Protein AF-A0AAV2PPP9-F1 (afdb_monomer_lite)

Organism: Meganyctiphanes norvegica (NCBI:txid48144)

Foldseek 3Di:
DADPDPPDPDRPDDDDQEAQPDPDPFHGFAKAWFDPPPDDTDPQKIWTDDRVDIAIEHAPDVVVSVVVRVVSVVVNHDHQDPVNVVVVVVRVVPDPDDDDHDYDYDD

Secondary structure (DSSP, 8-state):
-B-SSTT-SS-SB------TT--SSSPPPEEEES--TTS---TTEEEEE-SS-EEEEE-SSHHHHHHHHHHHHHHHTSPPPHHHHHHHHHHHTT---------EE--

Structure (mmCIF, N/CA/C/O backbone):
data_AF-A0AAV2PPP9-F1
#
_entry.id   AF-A0AAV2PPP9-F1
#
loop_
_atom_site.group_PDB
_atom_site.id
_atom_site.type_symbol
_atom_site.label_atom_id
_atom_site.label_alt_id
_atom_site.label_comp_id
_atom_site.label_asym_id
_atom_site.label_entity_id
_atom_site.label_seq_id
_atom_site.pdbx_PDB_ins_code
_atom_site.Cartn_x
_atom_site.Cartn_y
_atom_site.Cartn_z
_atom_site.occupancy
_atom_site.B_iso_or_equiv
_atom_site.auth_seq_id
_atom_site.auth_comp_id
_atom_site.auth_asym_id
_atom_site.auth_atom_id
_atom_site.pdbx_PDB_model_num
ATOM 1 N N . MET A 1 1 ? -6.094 -1.365 -8.725 1.00 80.06 1 MET A N 1
ATOM 2 C CA . MET A 1 1 ? -6.684 -0.153 -9.328 1.00 80.06 1 MET A CA 1
ATOM 3 C C . MET A 1 1 ? -7.448 0.588 -8.237 1.00 80.06 1 MET A C 1
ATOM 5 O O . MET A 1 1 ? -7.982 -0.093 -7.369 1.00 80.06 1 MET A O 1
ATOM 9 N N . TYR A 1 2 ? -7.453 1.922 -8.228 1.00 80.81 2 TYR A N 1
ATOM 10 C CA . TYR A 1 2 ? -8.254 2.734 -7.301 1.00 80.81 2 TYR A CA 1
ATOM 11 C C . TYR A 1 2 ? -8.928 3.907 -8.034 1.00 80.81 2 TYR A C 1
ATOM 13 O O . TYR A 1 2 ? -8.372 4.450 -8.994 1.00 80.81 2 TYR A O 1
ATOM 21 N N . HIS A 1 3 ? -10.128 4.266 -7.578 1.00 79.50 3 HIS A N 1
ATOM 22 C CA . HIS A 1 3 ? -11.009 5.301 -8.138 1.00 79.50 3 HIS A CA 1
ATOM 23 C C . HIS A 1 3 ? -11.252 6.393 -7.083 1.00 79.50 3 HIS A C 1
ATOM 25 O O . HIS A 1 3 ? -11.078 6.121 -5.895 1.00 79.50 3 HIS A O 1
ATOM 31 N N . GLU A 1 4 ? -11.624 7.610 -7.490 1.00 77.31 4 GLU A N 1
ATOM 32 C CA . GLU A 1 4 ? -12.002 8.672 -6.538 1.00 77.31 4 GLU A CA 1
ATOM 33 C C . GLU A 1 4 ? -13.451 8.505 -6.081 1.00 77.31 4 GLU A C 1
ATOM 35 O O . GLU A 1 4 ? -13.755 8.654 -4.900 1.00 77.31 4 GLU A O 1
ATOM 40 N N . GLY A 1 5 ? -14.331 8.148 -7.013 1.00 74.31 5 GLY A N 1
ATOM 41 C CA . GLY A 1 5 ? -15.725 7.823 -6.778 1.00 74.31 5 GLY A CA 1
ATOM 42 C C . GLY A 1 5 ? -16.091 6.431 -7.304 1.00 74.31 5 GLY A C 1
ATOM 43 O O . GLY A 1 5 ? -15.534 5.962 -8.299 1.00 74.31 5 GLY A O 1
ATOM 44 N N . PRO A 1 6 ? -17.084 5.762 -6.691 1.00 73.44 6 PRO A N 1
ATOM 45 C CA . PRO A 1 6 ? -17.526 4.428 -7.105 1.00 73.44 6 PRO A CA 1
ATOM 46 C C . PRO A 1 6 ? -18.149 4.388 -8.513 1.00 73.44 6 PRO A C 1
ATOM 48 O O . PRO A 1 6 ? -18.324 3.306 -9.065 1.00 73.44 6 PRO A O 1
ATOM 51 N N . MET A 1 7 ? -18.489 5.545 -9.095 1.00 80.75 7 MET A N 1
ATOM 52 C CA . MET A 1 7 ? -19.047 5.670 -10.449 1.00 80.75 7 MET A CA 1
ATOM 53 C C . MET A 1 7 ? -18.046 6.205 -11.484 1.00 80.75 7 MET A C 1
ATOM 55 O O . MET A 1 7 ? -18.433 6.467 -12.624 1.00 80.75 7 MET A O 1
ATOM 59 N N . ASP A 1 8 ? -16.770 6.366 -11.126 1.00 76.44 8 ASP A N 1
ATOM 60 C CA . ASP A 1 8 ? -15.780 6.884 -12.067 1.00 76.44 8 ASP A CA 1
ATOM 61 C C . ASP A 1 8 ? -15.468 5.861 -13.159 1.00 76.44 8 ASP A C 1
ATOM 63 O O . ASP A 1 8 ? -14.965 4.766 -12.896 1.00 76.44 8 ASP A O 1
ATOM 67 N N . ALA A 1 9 ? -15.695 6.259 -14.412 1.00 80.56 9 ALA A N 1
ATOM 68 C CA . ALA A 1 9 ? -15.428 5.427 -15.585 1.00 80.56 9 ALA A CA 1
ATOM 69 C C . ALA A 1 9 ? -13.933 5.110 -15.791 1.00 80.56 9 ALA A C 1
ATOM 71 O O . ALA A 1 9 ? -13.599 4.162 -16.500 1.00 80.56 9 ALA A O 1
ATOM 72 N N . TYR A 1 10 ? -13.035 5.888 -15.178 1.00 77.88 10 TYR A N 1
ATOM 73 C CA . TYR A 1 10 ? -11.591 5.700 -15.266 1.00 77.88 10 TYR A CA 1
ATOM 74 C C . TYR A 1 10 ? -10.963 5.685 -13.873 1.00 77.88 10 TYR A C 1
ATOM 76 O O . TYR A 1 10 ? -11.364 6.465 -13.010 1.00 77.88 10 TYR A O 1
ATOM 84 N N . PRO A 1 11 ? -9.960 4.828 -13.638 1.00 80.44 11 PRO A N 1
ATOM 85 C CA . PRO A 1 11 ? -9.243 4.833 -12.377 1.00 80.44 11 PRO A CA 1
ATOM 86 C C . PRO A 1 11 ? -8.331 6.045 -12.257 1.00 80.44 11 PRO A C 1
ATOM 88 O O . PRO A 1 11 ? -7.685 6.451 -13.225 1.00 80.44 11 PRO A O 1
ATOM 91 N N . ARG A 1 12 ? -8.183 6.554 -11.032 1.00 80.69 12 ARG A N 1
ATOM 92 C CA . ARG A 1 12 ? -7.159 7.559 -10.725 1.00 80.69 12 ARG A CA 1
ATOM 93 C C . ARG A 1 12 ? -5.761 6.960 -10.817 1.00 80.69 12 ARG A C 1
ATOM 95 O O . ARG A 1 12 ? -4.814 7.631 -11.221 1.00 80.69 12 ARG A O 1
ATOM 102 N N . GLY A 1 13 ? -5.624 5.682 -10.470 1.00 80.69 13 GLY A N 1
ATOM 103 C CA . GLY A 1 13 ? -4.356 4.997 -10.622 1.00 80.69 13 GLY A CA 1
ATOM 104 C C . GLY A 1 13 ? -4.397 3.497 -10.391 1.00 80.69 13 GLY A C 1
ATOM 105 O O . GLY A 1 13 ? -5.381 2.890 -9.961 1.00 80.69 13 GLY A O 1
ATOM 106 N N . GLU A 1 14 ? -3.254 2.888 -10.673 1.00 84.12 14 GLU A N 1
ATOM 107 C CA . GLU A 1 14 ? -3.015 1.466 -10.497 1.00 84.12 14 GLU A CA 1
ATOM 108 C C . GLU A 1 14 ? -1.693 1.253 -9.766 1.00 84.12 14 GLU A C 1
ATOM 110 O O . GLU A 1 14 ? -0.682 1.903 -10.057 1.00 84.12 14 GLU A O 1
ATOM 115 N N . ILE A 1 15 ? -1.717 0.329 -8.807 1.00 83.69 15 ILE A N 1
ATOM 116 C CA . ILE A 1 15 ? -0.537 -0.145 -8.094 1.00 83.69 15 ILE A CA 1
ATOM 117 C C . ILE A 1 15 ? -0.271 -1.552 -8.609 1.00 83.69 15 ILE A C 1
ATOM 119 O O . ILE A 1 15 ? -1.126 -2.430 -8.478 1.00 83.69 15 ILE A O 1
ATOM 123 N N . PHE A 1 16 ? 0.897 -1.747 -9.210 1.00 83.31 16 PHE A N 1
ATOM 124 C CA . PHE A 1 16 ? 1.372 -3.076 -9.550 1.00 83.31 16 PHE A CA 1
ATOM 125 C C . PHE A 1 16 ? 1.964 -3.716 -8.295 1.00 83.31 16 PHE A C 1
ATOM 127 O O . PHE A 1 16 ? 2.852 -3.143 -7.663 1.00 83.31 16 PHE A O 1
ATOM 134 N N . LEU A 1 17 ? 1.452 -4.886 -7.924 1.00 85.31 17 LEU A N 1
ATOM 135 C CA . LEU A 1 17 ? 1.983 -5.683 -6.824 1.00 85.31 17 LEU A CA 1
ATOM 136 C C . LEU A 1 17 ? 2.889 -6.756 -7.424 1.00 85.31 17 LEU A C 1
ATOM 138 O O . LEU A 1 17 ? 2.403 -7.743 -7.972 1.00 85.31 17 LEU A O 1
ATOM 142 N N . GLY A 1 18 ? 4.198 -6.505 -7.378 1.00 84.44 18 GLY A N 1
ATOM 143 C CA . GLY A 1 18 ? 5.218 -7.440 -7.839 1.00 84.44 18 GLY A CA 1
ATOM 144 C C . GLY A 1 18 ? 5.506 -8.540 -6.821 1.00 84.44 18 GLY A C 1
ATOM 145 O O . GLY A 1 18 ? 4.685 -8.852 -5.961 1.00 84.44 18 GLY A O 1
ATOM 146 N N . HIS A 1 19 ? 6.699 -9.120 -6.911 1.00 85.62 19 HIS A N 1
ATOM 147 C CA . HIS A 1 19 ? 7.138 -10.184 -6.014 1.00 85.62 19 HIS A CA 1
ATOM 148 C C . HIS A 1 19 ? 8.112 -9.660 -4.959 1.00 85.62 19 HIS A C 1
ATOM 150 O O . HIS A 1 19 ? 8.951 -8.807 -5.251 1.00 85.62 19 HIS A O 1
ATOM 156 N N . LYS A 1 20 ? 8.042 -10.199 -3.739 1.00 85.25 20 LYS A N 1
ATOM 157 C CA . LYS A 1 20 ? 8.950 -9.808 -2.647 1.00 85.25 20 LYS A CA 1
ATOM 158 C C . LYS A 1 20 ? 10.423 -10.121 -2.935 1.00 85.25 20 LYS A C 1
ATOM 160 O O . LYS A 1 20 ? 11.294 -9.411 -2.444 1.00 85.25 20 LYS A O 1
ATOM 165 N N . ASP A 1 21 ? 10.697 -11.140 -3.750 1.00 83.69 21 ASP A N 1
ATOM 166 C CA . ASP A 1 21 ? 12.057 -11.569 -4.107 1.00 83.69 21 ASP A CA 1
ATOM 167 C C . ASP A 1 21 ? 12.527 -11.040 -5.469 1.00 83.69 21 ASP A C 1
ATOM 169 O O . ASP A 1 21 ? 13.446 -11.594 -6.071 1.00 83.69 21 ASP A O 1
ATOM 173 N N . ASP A 1 22 ? 11.913 -9.960 -5.958 1.00 80.31 22 ASP A N 1
ATOM 174 C CA . ASP A 1 22 ? 12.402 -9.264 -7.147 1.00 80.31 22 ASP A CA 1
ATOM 175 C C . ASP A 1 22 ? 13.871 -8.823 -6.964 1.00 80.31 22 ASP A C 1
ATOM 177 O O . ASP A 1 22 ? 14.275 -8.383 -5.882 1.00 80.31 22 ASP A O 1
ATOM 181 N N . GLN A 1 23 ? 14.681 -8.999 -8.013 1.00 72.75 23 GLN A N 1
ATOM 182 C CA . GLN A 1 23 ? 16.145 -8.833 -7.966 1.00 72.75 23 GLN A CA 1
ATOM 183 C C . GLN A 1 23 ? 16.622 -7.431 -8.378 1.00 72.75 23 GLN A C 1
ATOM 185 O O . GLN A 1 23 ? 17.813 -7.235 -8.604 1.00 72.75 23 GLN A O 1
ATOM 190 N N . GLY A 1 24 ? 15.717 -6.459 -8.507 1.00 74.19 24 GLY A N 1
ATOM 191 C CA . GLY A 1 24 ? 16.097 -5.083 -8.818 1.00 74.19 24 GLY A CA 1
ATOM 192 C C . GLY A 1 24 ? 16.938 -4.426 -7.714 1.00 74.19 24 GLY A C 1
ATOM 193 O O . GLY A 1 24 ? 16.829 -4.776 -6.541 1.00 74.19 24 GLY A O 1
ATOM 194 N N . ASP A 1 25 ? 17.722 -3.410 -8.087 1.00 78.25 25 ASP A N 1
ATOM 195 C CA . ASP A 1 25 ? 18.596 -2.642 -7.176 1.00 78.25 25 ASP A CA 1
ATOM 196 C C . ASP A 1 25 ? 17.831 -1.742 -6.176 1.00 78.25 25 ASP A C 1
ATOM 198 O O . ASP A 1 25 ? 18.426 -1.083 -5.322 1.00 78.25 25 ASP A O 1
ATOM 202 N N . GLY A 1 26 ? 16.502 -1.676 -6.294 1.00 79.19 26 GLY A N 1
ATOM 203 C CA . GLY A 1 26 ? 15.625 -0.842 -5.475 1.00 79.19 26 GLY A CA 1
ATOM 204 C C . GLY A 1 26 ? 15.074 -1.534 -4.221 1.00 79.19 26 GLY A C 1
ATOM 205 O O . GLY A 1 26 ? 15.331 -2.712 -3.959 1.00 79.19 26 GLY A O 1
ATOM 206 N N . PRO A 1 27 ? 14.267 -0.816 -3.417 1.00 82.44 27 PRO A N 1
ATOM 207 C CA . PRO A 1 27 ? 13.551 -1.429 -2.309 1.00 82.44 27 PRO A CA 1
ATOM 208 C C . PRO A 1 27 ? 12.580 -2.496 -2.826 1.00 82.44 27 PRO A C 1
ATOM 210 O O . PRO A 1 27 ? 11.778 -2.257 -3.726 1.00 82.44 27 PRO A O 1
ATOM 213 N N . LYS A 1 28 ? 12.641 -3.680 -2.217 1.00 88.62 28 LYS A N 1
ATOM 214 C CA . LYS A 1 28 ? 11.779 -4.812 -2.563 1.00 88.62 28 LYS A CA 1
ATOM 215 C C . LYS A 1 28 ? 10.315 -4.525 -2.252 1.00 88.62 28 LYS A C 1
ATOM 217 O O . LYS A 1 28 ? 10.002 -3.800 -1.301 1.00 88.62 28 LYS A O 1
ATOM 222 N N . TYR A 1 29 ? 9.428 -5.163 -3.014 1.00 91.19 29 TYR A N 1
ATOM 223 C CA . TYR A 1 29 ? 8.000 -5.135 -2.725 1.00 91.19 29 TYR A CA 1
ATOM 224 C C . TYR A 1 29 ? 7.738 -5.661 -1.315 1.00 91.19 29 TYR A C 1
ATOM 226 O O . TYR A 1 29 ? 8.172 -6.757 -0.959 1.00 91.19 29 TYR A O 1
ATOM 234 N N . ASN A 1 30 ? 7.046 -4.871 -0.501 1.00 92.94 30 ASN A N 1
ATOM 235 C CA . ASN A 1 30 ? 6.786 -5.222 0.889 1.00 92.94 30 ASN A CA 1
ATOM 236 C C . ASN A 1 30 ? 5.537 -4.508 1.414 1.00 92.94 30 ASN A C 1
ATOM 238 O O . ASN A 1 30 ? 5.116 -3.491 0.868 1.00 92.94 30 ASN A O 1
ATOM 242 N N . ILE A 1 31 ? 4.973 -5.005 2.508 1.00 94.50 31 ILE A N 1
ATOM 243 C CA . ILE A 1 31 ? 3.869 -4.376 3.226 1.00 94.50 31 ILE A CA 1
ATOM 244 C C . ILE A 1 31 ? 4.221 -4.217 4.705 1.00 94.50 31 ILE A C 1
ATOM 246 O O . ILE A 1 31 ? 4.813 -5.104 5.316 1.00 94.50 31 ILE A O 1
ATOM 250 N N . LYS A 1 32 ? 3.896 -3.061 5.287 1.00 94.12 32 LYS A N 1
ATOM 251 C CA . LYS A 1 32 ? 4.193 -2.735 6.688 1.00 94.12 32 LYS A CA 1
ATOM 252 C C . LYS A 1 32 ? 3.006 -2.071 7.359 1.00 94.12 32 LYS A C 1
ATOM 254 O O . LYS A 1 32 ? 2.272 -1.325 6.725 1.00 94.12 32 LYS A O 1
ATOM 259 N N . GLU A 1 33 ? 2.844 -2.323 8.649 1.00 93.62 33 GLU A N 1
ATOM 260 C CA . GLU A 1 33 ? 1.877 -1.601 9.471 1.00 93.62 33 GLU A CA 1
ATOM 261 C C . GLU A 1 33 ? 2.339 -0.153 9.699 1.00 93.62 33 GLU A C 1
ATOM 263 O O . GLU A 1 33 ? 3.536 0.101 9.856 1.00 93.62 33 GLU A O 1
ATOM 268 N N . GLY A 1 34 ? 1.389 0.784 9.724 1.00 90.69 34 GLY A N 1
ATOM 269 C CA . GLY A 1 34 ? 1.641 2.203 9.952 1.00 90.69 34 GLY A CA 1
ATOM 270 C C . GLY A 1 34 ? 2.130 2.957 8.717 1.00 90.69 34 GLY A C 1
ATOM 271 O O . GLY A 1 34 ? 2.059 2.477 7.578 1.00 90.69 34 GLY A O 1
ATOM 272 N N . VAL A 1 35 ? 2.620 4.170 8.961 1.00 89.19 35 VAL A N 1
ATOM 273 C CA . VAL A 1 35 ? 3.070 5.109 7.929 1.00 89.19 35 VAL A CA 1
ATOM 274 C C . VAL A 1 35 ? 4.583 5.356 7.995 1.00 89.19 35 VAL A C 1
ATOM 276 O O . VAL A 1 35 ? 5.202 5.192 9.051 1.00 89.19 35 VAL A O 1
ATOM 279 N N . PRO A 1 36 ? 5.223 5.774 6.889 1.00 86.06 36 PRO A N 1
ATOM 280 C CA . PRO A 1 36 ? 6.605 6.238 6.916 1.00 86.06 36 PRO A CA 1
ATOM 281 C C . PRO A 1 36 ? 6.763 7.453 7.841 1.00 86.06 36 PRO A C 1
ATOM 283 O O . PRO A 1 36 ? 5.832 8.240 7.995 1.00 86.06 36 PRO A O 1
ATOM 286 N N . LYS A 1 37 ? 7.967 7.664 8.395 1.00 80.00 37 LYS A N 1
ATOM 287 C CA . LYS A 1 37 ? 8.266 8.739 9.372 1.00 80.00 37 LYS A CA 1
ATOM 288 C C . LYS A 1 37 ? 7.884 10.161 8.922 1.00 80.00 37 LYS A C 1
ATOM 290 O O . LYS A 1 37 ? 7.813 11.063 9.744 1.00 80.00 37 LYS A O 1
ATOM 295 N N . ASN A 1 38 ? 7.698 10.368 7.625 1.00 79.44 38 ASN A N 1
ATOM 296 C CA . ASN A 1 38 ? 7.396 11.635 6.970 1.00 79.44 38 ASN A CA 1
ATOM 297 C C . ASN A 1 38 ? 5.947 11.739 6.453 1.00 79.44 38 ASN A C 1
ATOM 299 O O . ASN A 1 38 ? 5.631 12.687 5.739 1.00 79.44 38 ASN A O 1
ATOM 303 N N . CYS A 1 39 ? 5.072 10.785 6.780 1.00 76.56 39 CYS A N 1
ATOM 304 C CA . CYS A 1 39 ? 3.662 10.802 6.390 1.00 76.56 39 CYS A CA 1
ATOM 305 C C . CYS A 1 39 ? 2.754 11.086 7.591 1.00 76.56 39 CYS A C 1
ATOM 307 O O . CYS A 1 39 ? 3.080 10.741 8.725 1.00 76.56 39 CYS A O 1
ATOM 309 N N . LYS A 1 40 ? 1.595 11.706 7.330 1.00 77.19 40 LYS A N 1
ATOM 310 C CA . LYS A 1 40 ? 0.533 11.823 8.333 1.00 77.19 40 LYS A CA 1
ATOM 311 C C . LYS A 1 40 ? -0.007 10.432 8.636 1.00 77.19 40 LYS A C 1
ATOM 313 O O . LYS A 1 40 ? -0.403 9.720 7.716 1.00 77.19 40 LYS A O 1
ATOM 318 N N . ASP A 1 41 ? -0.004 10.077 9.912 1.00 78.56 41 ASP A N 1
ATOM 319 C CA . ASP A 1 41 ? -0.606 8.839 10.380 1.00 78.56 41 ASP A CA 1
ATOM 320 C C . ASP A 1 41 ? -2.122 9.019 10.499 1.00 78.56 41 ASP A C 1
ATOM 322 O O . ASP A 1 41 ? -2.598 10.016 11.046 1.00 78.56 41 ASP A O 1
ATOM 326 N N . HIS A 1 42 ? -2.865 8.067 9.951 1.00 81.75 42 HIS A N 1
ATOM 327 C CA . HIS A 1 42 ? -4.313 7.952 10.101 1.00 81.75 42 HIS A CA 1
ATOM 328 C C . HIS A 1 42 ? -4.626 6.658 10.856 1.00 81.75 42 HIS A C 1
ATOM 330 O O . HIS A 1 42 ? -3.834 5.711 10.832 1.00 81.75 42 HIS A O 1
ATOM 336 N N . GLU A 1 43 ? -5.790 6.573 11.499 1.00 88.56 43 GLU A N 1
ATOM 337 C CA . GLU A 1 43 ? -6.187 5.338 12.178 1.00 88.56 43 GLU A CA 1
ATOM 338 C C . GLU A 1 43 ? -6.152 4.131 11.229 1.00 88.56 43 GLU A C 1
ATOM 340 O O . GLU A 1 43 ? -6.553 4.199 10.067 1.00 88.56 43 GLU A O 1
ATOM 345 N N . PHE A 1 44 ? -5.603 3.028 11.742 1.00 92.00 44 PHE A N 1
ATOM 346 C CA . PHE A 1 44 ? -5.448 1.755 11.035 1.00 92.00 44 PHE A CA 1
ATOM 347 C C . PHE A 1 44 ? -4.709 1.863 9.687 1.00 92.00 44 PHE A C 1
ATOM 349 O O . PHE A 1 44 ? -5.006 1.125 8.743 1.00 92.00 44 PHE A O 1
ATOM 356 N N . SER A 1 45 ? -3.704 2.740 9.613 1.00 93.38 45 SER A N 1
ATOM 357 C CA . SER A 1 45 ? -2.852 2.882 8.431 1.00 93.38 45 SER A CA 1
ATOM 358 C C . SER A 1 45 ? -1.873 1.724 8.235 1.00 93.38 45 SER A C 1
ATOM 360 O O . SER A 1 45 ? -1.431 1.065 9.182 1.00 93.38 45 SER A O 1
ATOM 362 N N . PHE A 1 46 ? -1.515 1.499 6.977 1.00 94.06 46 PHE A N 1
ATOM 363 C CA . PHE A 1 46 ? -0.491 0.570 6.526 1.00 94.06 46 PHE A CA 1
ATOM 364 C C . PHE A 1 46 ? 0.151 1.072 5.226 1.00 94.06 46 PHE A C 1
ATOM 366 O O . PHE A 1 46 ? -0.410 1.880 4.486 1.00 94.06 46 PHE A O 1
ATOM 373 N N . SER A 1 47 ? 1.358 0.590 4.950 1.00 93.88 47 SER A N 1
ATOM 374 C CA . SER A 1 47 ? 2.196 1.035 3.842 1.00 93.88 47 SER A CA 1
ATOM 375 C C . SER A 1 47 ? 2.526 -0.111 2.896 1.00 93.88 47 SER A C 1
ATOM 377 O O . SER A 1 47 ? 3.041 -1.141 3.329 1.00 93.88 47 SER A O 1
ATOM 379 N N . ILE A 1 48 ? 2.311 0.097 1.598 1.00 93.06 48 ILE A N 1
ATOM 380 C CA . ILE A 1 48 ? 2.776 -0.782 0.520 1.00 93.06 48 ILE A CA 1
ATOM 381 C C . ILE A 1 48 ? 4.030 -0.159 -0.086 1.00 93.06 48 ILE A C 1
ATOM 383 O O . ILE A 1 48 ? 3.988 0.933 -0.649 1.00 93.06 48 ILE A O 1
ATOM 387 N N . ILE A 1 49 ? 5.151 -0.855 0.031 1.00 91.88 49 ILE A N 1
ATOM 388 C CA . ILE A 1 49 ? 6.444 -0.458 -0.513 1.00 91.88 49 ILE A CA 1
ATOM 389 C C . ILE A 1 49 ? 6.590 -1.111 -1.882 1.00 91.88 49 ILE A C 1
ATOM 391 O O . ILE A 1 49 ? 6.415 -2.320 -2.022 1.00 91.88 49 ILE A O 1
ATOM 395 N N . THR A 1 50 ? 6.921 -0.302 -2.880 1.00 89.44 50 THR A N 1
ATOM 396 C CA . THR A 1 50 ? 7.329 -0.745 -4.217 1.00 89.44 50 THR A CA 1
ATOM 397 C C . THR A 1 50 ? 8.691 -0.121 -4.548 1.00 89.44 50 THR A C 1
ATOM 399 O O . THR A 1 50 ? 9.046 0.874 -3.905 1.00 89.44 50 THR A O 1
ATOM 402 N N . PRO A 1 51 ? 9.439 -0.644 -5.539 1.00 86.94 51 PRO A N 1
ATOM 403 C CA . PRO A 1 51 ? 10.723 -0.070 -5.951 1.00 86.94 51 PRO A CA 1
ATOM 404 C C . PRO A 1 51 ? 10.646 1.422 -6.296 1.00 86.94 51 PRO A C 1
ATOM 406 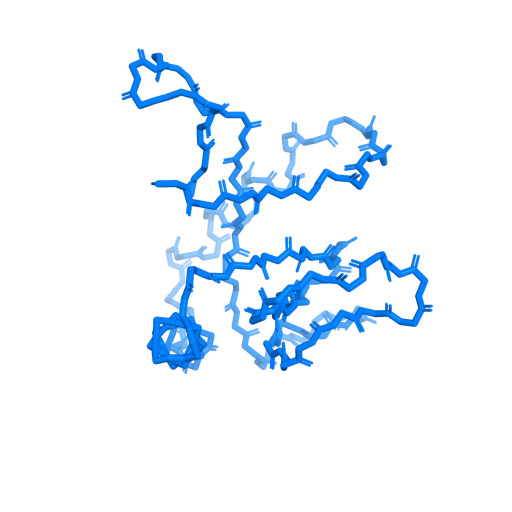O O . PRO A 1 51 ? 11.541 2.186 -5.944 1.00 86.94 51 PRO A O 1
ATOM 409 N N . ASP A 1 52 ? 9.545 1.841 -6.922 1.00 82.81 52 ASP A N 1
ATOM 410 C CA . ASP A 1 52 ? 9.353 3.223 -7.360 1.00 82.81 52 ASP A CA 1
ATOM 411 C C . ASP A 1 52 ? 8.859 4.137 -6.232 1.00 82.81 52 ASP A C 1
ATOM 413 O O . ASP A 1 52 ? 9.187 5.325 -6.189 1.00 82.81 52 ASP A O 1
ATOM 417 N N . ARG A 1 53 ? 7.981 3.624 -5.357 1.00 86.38 53 ARG A N 1
ATOM 418 C CA . ARG A 1 53 ? 7.241 4.453 -4.398 1.00 86.38 53 ARG A CA 1
ATOM 419 C C . ARG A 1 53 ? 6.601 3.665 -3.253 1.00 86.38 53 ARG A C 1
ATOM 421 O O . ARG A 1 53 ? 6.156 2.532 -3.425 1.00 86.38 53 ARG A O 1
ATOM 428 N N . THR A 1 54 ? 6.435 4.328 -2.109 1.00 89.19 54 THR A N 1
ATOM 429 C CA . THR A 1 54 ? 5.582 3.859 -1.007 1.00 89.19 54 THR A CA 1
ATOM 430 C C . THR A 1 54 ? 4.174 4.451 -1.102 1.00 89.19 54 THR A C 1
ATOM 432 O O . THR A 1 54 ? 4.006 5.666 -1.240 1.00 89.19 54 THR A O 1
ATOM 435 N N . TYR A 1 55 ? 3.164 3.592 -1.003 1.00 89.12 55 TYR A N 1
ATOM 436 C CA . TYR A 1 55 ? 1.750 3.947 -0.918 1.00 89.12 55 TYR A CA 1
ATOM 437 C C . TYR A 1 55 ? 1.274 3.785 0.522 1.00 89.12 55 TYR A C 1
ATOM 439 O O . TYR A 1 55 ? 1.556 2.764 1.141 1.00 89.12 55 TYR A O 1
ATOM 447 N N . VAL A 1 56 ? 0.549 4.774 1.039 1.00 91.25 56 VAL A N 1
ATOM 448 C CA . VAL A 1 56 ? -0.054 4.730 2.374 1.00 91.25 56 VAL A CA 1
ATOM 449 C C . VAL A 1 56 ? -1.558 4.580 2.211 1.00 91.25 56 VAL A C 1
ATOM 451 O O . VAL A 1 56 ? -2.179 5.362 1.492 1.00 91.25 56 VAL A O 1
ATOM 454 N N . LEU A 1 57 ? -2.118 3.567 2.860 1.00 91.00 57 LEU A N 1
ATOM 455 C CA . LEU A 1 57 ? -3.543 3.270 2.869 1.00 91.00 57 LEU A CA 1
ATOM 456 C C . LEU A 1 57 ? -4.016 3.184 4.316 1.00 91.00 57 LEU A C 1
ATOM 458 O O . LEU A 1 57 ? -3.261 2.770 5.194 1.00 91.00 57 LEU A O 1
ATOM 462 N N . SER A 1 58 ? -5.270 3.534 4.558 1.00 91.44 58 SER A N 1
ATOM 463 C CA . SER A 1 58 ? -5.948 3.303 5.831 1.00 91.44 58 SER A CA 1
ATOM 464 C C . SER A 1 58 ? -7.159 2.410 5.616 1.00 91.44 58 SER A C 1
ATOM 466 O O . SER A 1 58 ? -7.733 2.350 4.525 1.00 91.44 58 SER A O 1
ATOM 468 N N . ALA A 1 59 ? -7.528 1.680 6.663 1.00 90.31 59 ALA A N 1
ATOM 469 C CA . ALA A 1 59 ? -8.758 0.908 6.691 1.00 90.31 59 ALA A CA 1
ATOM 470 C C . ALA A 1 59 ? -9.713 1.475 7.752 1.00 90.31 59 ALA A C 1
ATOM 472 O O . ALA A 1 59 ? -9.247 2.061 8.725 1.00 90.31 59 ALA A O 1
ATOM 473 N N . PRO A 1 60 ? -11.032 1.253 7.635 1.00 90.69 60 PRO A N 1
ATOM 474 C CA . PRO A 1 60 ? -11.986 1.706 8.650 1.00 90.69 60 PRO A CA 1
ATOM 475 C C . PRO A 1 60 ? -11.810 1.035 10.020 1.00 90.69 60 PRO A C 1
ATOM 477 O O . PRO A 1 60 ? -12.192 1.602 11.039 1.00 90.69 60 PRO A O 1
ATOM 480 N N . THR A 1 61 ? -11.256 -0.184 10.060 1.00 92.38 61 THR A N 1
ATOM 481 C CA . THR A 1 61 ? -11.043 -0.947 11.297 1.00 92.38 61 THR A CA 1
ATOM 482 C C . THR A 1 61 ? -9.700 -1.671 11.288 1.00 92.38 61 THR A C 1
ATOM 484 O O . THR A 1 61 ? -9.145 -1.991 10.231 1.00 92.38 61 THR A O 1
ATOM 487 N N . LYS A 1 62 ? -9.198 -2.000 12.485 1.00 93.81 62 LYS A N 1
ATOM 488 C CA . LYS A 1 62 ? -7.991 -2.821 12.660 1.00 93.81 62 LYS A CA 1
ATOM 489 C C . LYS A 1 62 ? -8.109 -4.186 11.971 1.00 93.81 62 LYS A C 1
ATOM 491 O O . LYS A 1 62 ? -7.139 -4.639 11.365 1.00 93.81 62 LYS A O 1
ATOM 496 N N . ASP A 1 63 ? -9.281 -4.814 12.034 1.00 94.06 63 ASP A N 1
ATOM 497 C CA . ASP A 1 63 ? -9.514 -6.128 11.427 1.00 94.06 63 ASP A CA 1
ATOM 498 C C . ASP A 1 63 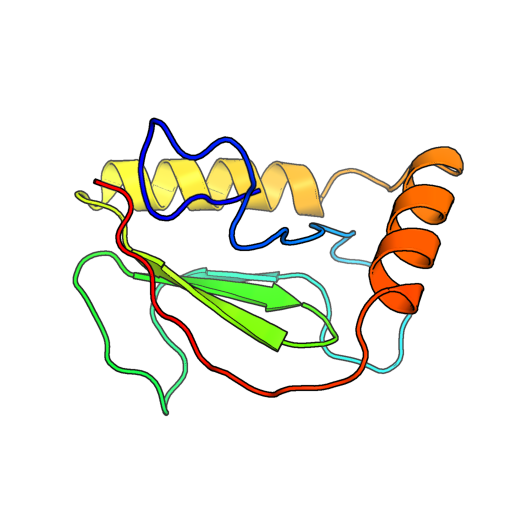? -9.488 -6.057 9.900 1.00 94.06 63 ASP A C 1
ATOM 500 O O . ASP A 1 63 ? -8.858 -6.899 9.261 1.00 94.06 63 ASP A O 1
ATOM 504 N N . LEU A 1 64 ? -10.098 -5.025 9.301 1.00 93.75 64 LEU A N 1
ATOM 505 C CA . LEU A 1 64 ? -10.008 -4.814 7.855 1.00 93.75 64 LEU A CA 1
ATOM 506 C C . LEU A 1 64 ? -8.570 -4.524 7.431 1.00 93.75 64 LEU A C 1
ATOM 508 O O . LEU A 1 64 ? -8.110 -5.088 6.442 1.00 93.75 64 LEU A O 1
ATOM 512 N N . ARG A 1 65 ? -7.841 -3.685 8.178 1.00 94.75 65 ARG A N 1
ATOM 513 C CA . ARG A 1 65 ? -6.416 -3.439 7.917 1.00 94.75 65 ARG A CA 1
ATOM 514 C C . ARG A 1 65 ? -5.640 -4.753 7.886 1.00 94.75 65 ARG A C 1
ATOM 516 O O . ARG A 1 65 ? -4.875 -4.984 6.955 1.00 94.75 65 ARG A O 1
ATOM 523 N N . GLN A 1 66 ? -5.847 -5.616 8.880 1.00 95.19 66 GLN A N 1
ATOM 524 C CA . GLN A 1 66 ? -5.160 -6.901 8.959 1.00 95.19 66 GLN A CA 1
ATOM 525 C C . GLN A 1 66 ? -5.505 -7.805 7.768 1.00 95.19 66 GLN A C 1
ATOM 527 O O . GLN A 1 66 ? -4.602 -8.382 7.163 1.00 95.19 66 GLN A O 1
ATOM 532 N N . GLN A 1 67 ? -6.786 -7.882 7.391 1.00 95.62 67 GLN A N 1
ATOM 533 C CA . GLN A 1 67 ? -7.238 -8.651 6.227 1.00 95.62 67 GLN A CA 1
ATOM 534 C C . GLN A 1 67 ? -6.613 -8.141 4.924 1.00 95.62 67 GLN A C 1
ATOM 536 O O . GLN A 1 67 ? -6.125 -8.937 4.120 1.00 95.62 67 GLN A O 1
ATOM 541 N N . TRP A 1 68 ? -6.565 -6.819 4.731 1.00 94.31 68 TRP A N 1
ATOM 542 C CA . TRP A 1 68 ? -5.896 -6.204 3.585 1.00 94.31 68 TRP A CA 1
ATOM 543 C C . TRP A 1 68 ? -4.405 -6.525 3.562 1.00 94.31 68 TRP A C 1
ATOM 545 O O . TRP A 1 68 ? -3.883 -6.937 2.525 1.00 94.31 68 TRP A O 1
ATOM 555 N N . MET A 1 69 ? -3.726 -6.384 4.703 1.00 95.38 69 MET A N 1
ATOM 556 C CA . MET A 1 69 ? -2.302 -6.680 4.808 1.00 95.38 69 MET A CA 1
ATOM 557 C C . MET A 1 69 ? -1.995 -8.140 4.474 1.00 95.38 69 MET A C 1
ATOM 559 O O . MET A 1 69 ? -1.067 -8.414 3.714 1.00 95.38 69 MET A O 1
ATOM 563 N N . GLU A 1 70 ? -2.795 -9.076 4.981 1.00 95.38 70 GLU A N 1
ATOM 564 C CA . GLU A 1 70 ? -2.633 -10.500 4.699 1.00 95.38 70 GLU A CA 1
ATOM 565 C C . GLU A 1 70 ? -2.900 -10.827 3.222 1.00 95.38 70 GLU A C 1
ATOM 567 O O . GLU A 1 70 ? -2.122 -11.550 2.593 1.00 95.38 70 GLU A O 1
ATOM 572 N N . ALA A 1 71 ? -3.972 -10.278 2.644 1.00 93.06 71 ALA A N 1
ATOM 573 C CA . ALA A 1 71 ? -4.316 -10.488 1.242 1.00 93.06 71 ALA A CA 1
ATOM 574 C C . ALA A 1 71 ? -3.215 -9.973 0.305 1.00 93.06 71 ALA A C 1
ATOM 576 O O . ALA A 1 71 ? -2.812 -10.680 -0.619 1.00 93.06 71 ALA A O 1
ATOM 577 N N . ILE A 1 72 ? -2.686 -8.774 0.567 1.00 92.38 72 ILE A N 1
ATOM 578 C CA . ILE A 1 72 ? -1.591 -8.193 -0.217 1.00 92.38 72 ILE A CA 1
ATOM 579 C C . ILE A 1 72 ? -0.311 -9.004 -0.029 1.00 92.38 72 ILE A C 1
ATOM 581 O O . ILE A 1 72 ? 0.338 -9.325 -1.021 1.00 92.38 72 ILE A O 1
ATOM 585 N N . ASN A 1 73 ? 0.034 -9.402 1.201 1.00 93.56 73 ASN A N 1
ATOM 586 C CA . ASN A 1 73 ? 1.220 -10.223 1.440 1.00 93.56 73 ASN A CA 1
ATOM 587 C C . ASN A 1 73 ? 1.159 -11.534 0.641 1.00 93.56 73 ASN A C 1
ATOM 589 O O . ASN A 1 73 ? 2.109 -11.871 -0.057 1.00 93.56 73 ASN A O 1
ATOM 593 N N . LYS A 1 74 ? 0.004 -12.214 0.623 1.00 90.75 74 LYS A N 1
ATOM 594 C CA . LYS A 1 74 ? -0.207 -13.416 -0.205 1.00 90.75 74 LYS A CA 1
ATOM 595 C C . LYS A 1 74 ? 0.007 -13.163 -1.698 1.00 90.75 74 LYS A C 1
ATOM 597 O O . LYS A 1 74 ? 0.418 -14.079 -2.404 1.00 90.75 74 LYS A O 1
ATOM 602 N N . VAL A 1 75 ? -0.288 -11.964 -2.202 1.00 89.31 75 VAL A N 1
ATOM 603 C CA . VAL A 1 75 ? 0.003 -11.594 -3.597 1.00 89.31 75 VAL A CA 1
ATOM 604 C C . VAL A 1 75 ? 1.506 -11.413 -3.803 1.00 89.31 75 VAL A C 1
ATOM 606 O O . VAL A 1 75 ? 2.042 -11.980 -4.750 1.00 89.31 75 VAL A O 1
ATOM 609 N N . LEU A 1 76 ? 2.191 -10.714 -2.893 1.00 89.12 76 LEU A N 1
ATOM 610 C CA . LEU A 1 76 ? 3.639 -10.481 -2.971 1.00 89.12 76 LEU A CA 1
ATOM 611 C C . LEU A 1 76 ? 4.465 -11.770 -2.876 1.00 89.12 76 LEU A C 1
ATOM 613 O O . LEU A 1 76 ? 5.576 -11.827 -3.395 1.00 89.12 76 LEU A O 1
ATOM 617 N N . GLU A 1 77 ? 3.941 -12.802 -2.217 1.00 87.94 77 GLU A N 1
ATOM 618 C CA . GLU A 1 77 ? 4.593 -14.108 -2.073 1.00 87.94 77 GLU A CA 1
ATOM 619 C C . GLU A 1 77 ? 4.369 -15.052 -3.253 1.00 87.94 77 GLU A C 1
ATOM 621 O O . GLU A 1 77 ? 5.066 -16.060 -3.370 1.00 87.94 77 GLU A O 1
ATOM 626 N N . ARG A 1 78 ? 3.423 -14.752 -4.148 1.00 83.50 78 ARG A N 1
ATOM 627 C CA . ARG A 1 78 ? 3.213 -15.578 -5.338 1.00 83.50 78 ARG A CA 1
ATOM 628 C C . ARG A 1 78 ? 4.354 -15.338 -6.324 1.00 83.50 78 ARG A C 1
ATOM 630 O O . ARG A 1 78 ? 4.587 -14.182 -6.680 1.00 83.50 78 ARG A O 1
ATOM 637 N N . PRO A 1 79 ? 5.049 -16.390 -6.792 1.00 71.81 79 PRO A N 1
ATOM 638 C CA . PRO A 1 79 ? 6.061 -16.228 -7.823 1.00 71.81 79 PRO A CA 1
ATOM 639 C C . PRO A 1 79 ? 5.398 -15.677 -9.088 1.00 71.81 79 PRO A C 1
ATOM 641 O O . PRO A 1 79 ? 4.385 -16.212 -9.550 1.00 71.81 79 PRO A O 1
ATOM 644 N N . LEU A 1 80 ? 5.959 -14.598 -9.637 1.00 63.50 80 LEU A N 1
ATOM 645 C CA . LEU A 1 80 ? 5.487 -14.019 -10.894 1.00 63.50 80 LEU A CA 1
ATOM 646 C C . LEU A 1 80 ? 5.638 -15.069 -11.996 1.00 63.50 80 LEU A C 1
ATOM 648 O O . LEU A 1 80 ? 6.735 -15.576 -12.241 1.00 63.50 80 LEU A O 1
ATOM 652 N N . ARG A 1 81 ? 4.541 -15.411 -12.676 1.00 59.34 81 ARG A N 1
ATOM 653 C CA . ARG A 1 81 ? 4.626 -16.257 -13.868 1.00 59.34 81 ARG A CA 1
ATOM 654 C C . ARG A 1 81 ? 5.258 -15.426 -14.990 1.00 59.34 81 ARG A C 1
ATOM 656 O O . ARG A 1 81 ? 5.090 -14.208 -15.007 1.00 59.34 81 ARG A O 1
ATOM 663 N N . PRO A 1 82 ? 5.912 -16.042 -15.989 1.00 57.53 82 PRO A N 1
ATOM 664 C CA . PRO A 1 82 ? 6.550 -15.310 -17.091 1.00 57.53 82 PRO A CA 1
ATOM 665 C C . PRO A 1 82 ? 5.631 -14.296 -17.805 1.00 57.53 82 PRO A C 1
ATOM 667 O O . PRO A 1 82 ? 6.085 -13.259 -18.280 1.00 57.53 82 PRO A O 1
ATOM 670 N N . GLN A 1 83 ? 4.322 -14.561 -17.838 1.00 55.62 83 GLN A N 1
ATOM 671 C CA . GLN A 1 83 ? 3.297 -13.660 -18.377 1.00 55.62 83 GLN A CA 1
ATOM 672 C C . GLN A 1 83 ? 3.022 -12.414 -17.511 1.00 55.62 83 GLN A C 1
ATOM 6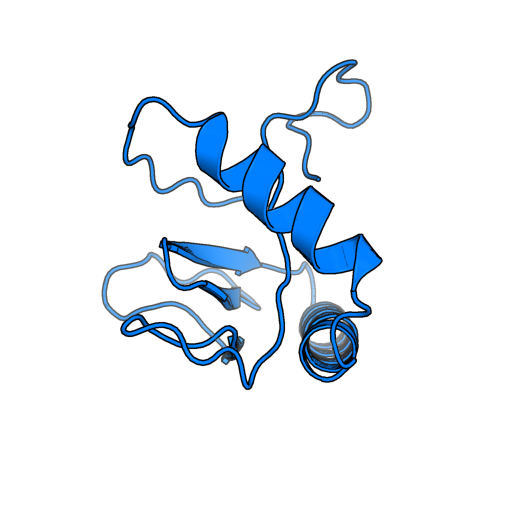74 O O . GLN A 1 83 ? 2.706 -11.357 -18.053 1.00 55.62 83 GLN A O 1
ATOM 679 N N . ASP A 1 84 ? 3.196 -12.508 -16.190 1.00 56.09 84 ASP A N 1
ATOM 680 C CA . ASP A 1 84 ? 2.975 -11.403 -15.249 1.00 56.09 84 ASP A CA 1
ATOM 681 C C . ASP A 1 84 ? 4.086 -10.333 -15.395 1.00 56.09 84 ASP A C 1
ATOM 683 O O . ASP A 1 84 ? 3.854 -9.141 -15.185 1.00 56.09 84 ASP A O 1
ATOM 687 N N . ASN A 1 85 ? 5.270 -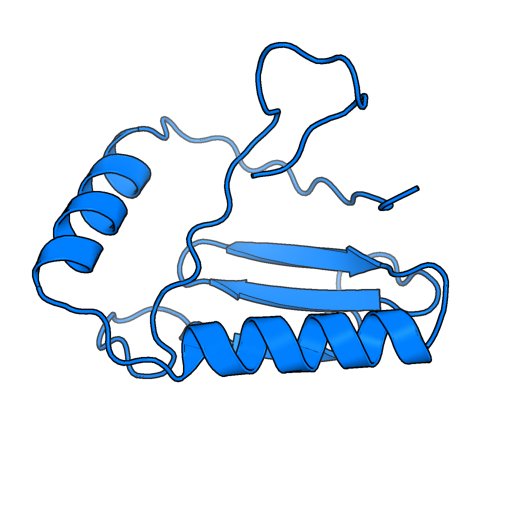10.730 -15.884 1.00 54.56 85 ASN A N 1
AT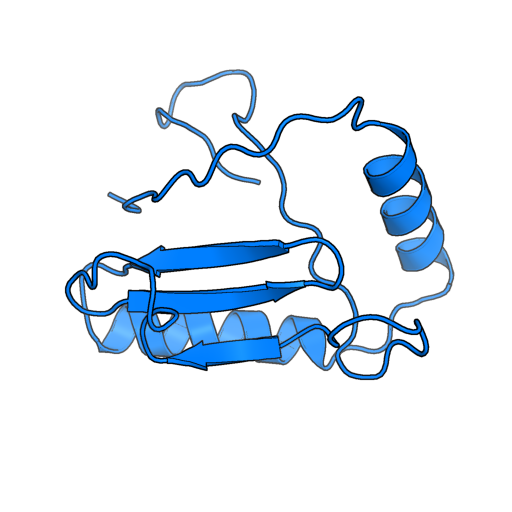OM 688 C CA . ASN A 1 85 ? 6.391 -9.828 -16.169 1.00 54.56 85 ASN A CA 1
ATOM 689 C C . ASN A 1 85 ? 6.095 -8.853 -17.332 1.00 54.56 85 ASN A C 1
ATOM 691 O O . ASN A 1 85 ? 6.472 -7.683 -17.290 1.00 54.56 85 ASN A O 1
ATOM 695 N N . HIS A 1 86 ? 5.344 -9.284 -18.354 1.00 48.09 86 HIS A N 1
ATOM 696 C CA . HIS A 1 86 ? 4.941 -8.400 -19.460 1.00 48.09 86 HIS A CA 1
ATOM 697 C C . HIS A 1 86 ? 3.985 -7.284 -19.008 1.00 48.09 86 HIS A C 1
ATOM 699 O O . HIS A 1 86 ? 4.025 -6.180 -19.556 1.00 48.09 86 HIS A O 1
ATOM 705 N N . MET A 1 87 ? 3.143 -7.540 -18.002 1.00 54.06 87 MET A N 1
ATOM 706 C CA . MET A 1 87 ? 2.266 -6.514 -17.427 1.00 54.06 87 MET A CA 1
ATOM 707 C C . MET A 1 87 ? 3.063 -5.486 -16.614 1.00 54.06 87 MET A C 1
ATOM 709 O O . MET A 1 87 ? 2.819 -4.288 -16.764 1.00 54.06 87 MET A O 1
ATOM 713 N N . ALA A 1 88 ? 4.063 -5.934 -15.843 1.00 55.44 88 ALA A N 1
ATOM 714 C CA . ALA A 1 88 ? 4.978 -5.054 -15.111 1.00 55.44 88 ALA A CA 1
ATOM 715 C C . ALA A 1 88 ? 5.700 -4.078 -16.059 1.00 55.44 88 ALA A C 1
ATOM 717 O O . ALA A 1 88 ? 5.646 -2.862 -15.877 1.00 55.44 88 ALA A O 1
ATOM 718 N N . VAL A 1 89 ? 6.297 -4.601 -17.137 1.00 52.19 89 VAL A N 1
ATOM 719 C CA . VAL A 1 89 ? 7.065 -3.812 -18.118 1.00 52.19 89 VAL A CA 1
ATOM 720 C C . VAL A 1 89 ? 6.201 -2.762 -18.831 1.00 52.19 89 VAL A C 1
ATOM 722 O O . VAL A 1 89 ? 6.660 -1.645 -19.081 1.00 52.19 89 VAL A O 1
ATOM 725 N N . ASN A 1 90 ? 4.938 -3.075 -19.132 1.00 52.22 90 ASN A N 1
ATOM 726 C CA . ASN A 1 90 ? 4.032 -2.141 -19.807 1.00 52.22 90 ASN A CA 1
ATOM 727 C C . ASN A 1 90 ? 3.487 -1.042 -18.880 1.00 52.22 90 ASN A C 1
ATOM 729 O O . ASN A 1 90 ? 3.268 0.079 -19.347 1.00 52.22 90 ASN A O 1
ATOM 733 N N . LEU A 1 91 ? 3.300 -1.322 -17.584 1.00 54.34 91 LEU A N 1
ATOM 734 C CA . LEU A 1 91 ? 2.914 -0.299 -16.605 1.00 54.34 91 LEU A CA 1
ATOM 735 C C . LEU A 1 91 ? 4.065 0.671 -16.303 1.00 54.34 91 LEU A C 1
ATOM 737 O O . LEU A 1 91 ? 3.831 1.876 -16.212 1.00 54.34 91 LEU A O 1
ATOM 741 N N . ILE A 1 92 ? 5.302 0.166 -16.205 1.00 49.91 92 ILE A N 1
ATOM 742 C CA . ILE A 1 92 ? 6.504 0.982 -15.951 1.00 49.91 92 ILE A CA 1
ATOM 743 C C . ILE A 1 92 ? 6.741 1.974 -17.101 1.00 49.91 92 ILE A C 1
ATOM 745 O O . ILE A 1 92 ? 7.017 3.150 -16.868 1.00 49.91 92 ILE A O 1
ATOM 749 N N . ARG A 1 93 ? 6.556 1.542 -18.357 1.00 44.94 93 ARG A N 1
ATOM 750 C CA . ARG A 1 93 ? 6.771 2.390 -19.546 1.00 44.94 93 ARG A CA 1
ATOM 751 C C . ARG A 1 93 ? 5.767 3.538 -19.708 1.00 44.94 93 ARG A C 1
ATOM 753 O O . ARG A 1 93 ? 6.047 4.466 -20.460 1.00 44.94 93 ARG A O 1
ATOM 760 N N . LYS A 1 94 ? 4.607 3.504 -19.040 1.00 44.72 94 LYS A N 1
ATOM 761 C CA . LYS A 1 94 ? 3.522 4.482 -19.252 1.00 44.72 94 LYS A CA 1
ATOM 762 C C . LYS A 1 94 ? 3.568 5.734 -18.366 1.00 44.72 94 LYS A C 1
ATOM 764 O O . LYS A 1 94 ? 2.699 6.586 -18.528 1.00 44.72 94 LYS A O 1
ATOM 769 N N . ARG A 1 95 ? 4.534 5.898 -17.453 1.00 51.06 95 ARG A N 1
ATOM 770 C CA . ARG A 1 95 ? 4.575 7.066 -16.547 1.00 51.06 95 ARG A CA 1
ATOM 771 C C . ARG A 1 95 ? 5.613 8.118 -16.984 1.00 51.06 95 ARG A C 1
ATOM 773 O O . ARG A 1 95 ? 6.778 7.987 -16.616 1.00 51.06 95 ARG A O 1
ATOM 780 N N . PRO A 1 96 ? 5.229 9.202 -17.693 1.00 35.22 96 PRO A N 1
ATOM 781 C CA . PRO A 1 96 ? 5.999 10.441 -17.661 1.00 35.22 96 PRO A CA 1
ATOM 782 C C . PRO A 1 96 ? 5.815 11.067 -16.269 1.00 35.22 96 PRO A C 1
ATOM 784 O O . PRO A 1 96 ? 4.699 11.164 -15.760 1.00 35.22 96 PRO A O 1
ATOM 787 N N . GLY A 1 97 ? 6.927 11.390 -15.613 1.00 47.22 97 GLY A N 1
ATOM 788 C CA . GLY A 1 97 ? 6.989 11.633 -14.174 1.00 47.22 97 GLY A CA 1
ATOM 789 C C . GLY A 1 97 ? 6.001 12.659 -13.611 1.00 47.22 97 GLY A C 1
ATOM 790 O O . GLY A 1 97 ? 5.758 13.711 -14.196 1.00 47.22 97 GLY A O 1
ATOM 791 N N . LYS A 1 98 ? 5.508 12.371 -12.402 1.00 38.59 98 LYS A N 1
ATOM 792 C CA . LYS A 1 98 ? 5.172 13.371 -11.381 1.00 38.59 98 LYS A CA 1
ATOM 793 C C . LYS A 1 98 ? 5.045 12.697 -10.014 1.00 38.59 98 LYS A C 1
ATOM 795 O O . LYS A 1 98 ? 4.203 11.829 -9.797 1.00 38.59 98 LYS A O 1
ATOM 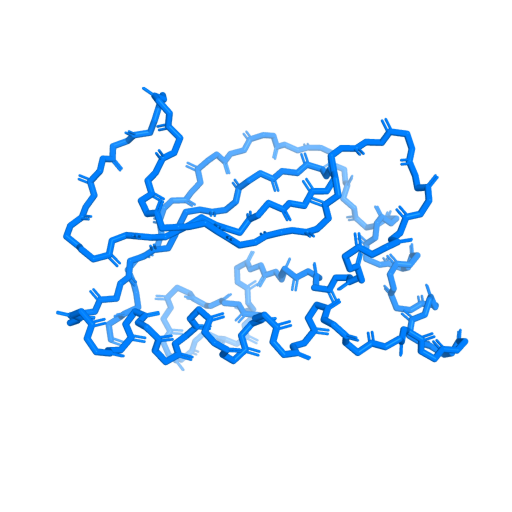800 N N . PHE A 1 99 ? 5.920 13.105 -9.099 1.00 44.19 99 PHE A N 1
ATOM 801 C CA . PHE A 1 99 ? 5.799 12.864 -7.665 1.00 44.19 99 PHE A CA 1
ATOM 802 C C . PHE A 1 99 ? 4.517 13.540 -7.157 1.00 44.19 99 PHE A C 1
ATOM 804 O O . PHE A 1 99 ? 4.402 14.760 -7.218 1.00 44.19 99 PHE A O 1
ATOM 811 N N . SER A 1 100 ? 3.558 12.770 -6.650 1.00 37.94 100 SER A N 1
ATOM 812 C CA . SER A 1 100 ? 2.404 13.299 -5.908 1.00 37.94 100 SER A CA 1
ATOM 813 C C . SER A 1 100 ? 1.976 12.246 -4.895 1.00 37.94 100 SER A C 1
ATOM 815 O O . SER A 1 100 ? 1.392 11.228 -5.258 1.00 37.94 100 SER A O 1
ATOM 817 N N . LEU A 1 101 ? 2.396 12.438 -3.637 1.00 40.09 101 LEU A N 1
ATOM 818 C CA . LEU A 1 101 ? 1.967 11.658 -2.475 1.00 40.09 101 LEU A CA 1
ATOM 819 C C . LEU A 1 101 ? 0.474 11.897 -2.231 1.00 40.09 101 LEU A C 1
ATOM 821 O O . LEU A 1 101 ? 0.111 12.876 -1.592 1.00 40.09 101 LEU A O 1
ATOM 825 N N . ASP A 1 102 ? -0.363 10.994 -2.733 1.00 42.34 102 ASP A N 1
ATOM 826 C CA . ASP A 1 102 ? -1.800 10.995 -2.492 1.00 42.34 102 ASP A CA 1
ATOM 827 C C . ASP A 1 102 ? -2.115 9.896 -1.466 1.00 42.34 102 ASP A C 1
ATOM 829 O O . ASP A 1 102 ? -1.698 8.744 -1.629 1.00 42.34 102 ASP A O 1
ATOM 833 N N . ILE A 1 103 ? -2.792 10.290 -0.387 1.00 40.53 103 ILE A N 1
ATOM 834 C CA . ILE A 1 103 ? -3.324 9.432 0.679 1.00 40.53 103 ILE A CA 1
ATOM 835 C C . ILE A 1 103 ? -4.805 9.222 0.358 1.00 40.53 103 ILE A C 1
ATOM 837 O O . ILE A 1 103 ? -5.510 10.201 0.116 1.00 40.53 103 ILE A O 1
ATOM 841 N N . PHE A 1 104 ? -5.280 7.975 0.358 1.00 49.47 104 PHE A N 1
ATOM 842 C CA . PHE A 1 104 ? -6.682 7.657 0.072 1.00 49.47 104 PHE A CA 1
ATOM 843 C C . PHE A 1 104 ? -7.312 6.874 1.227 1.00 49.47 104 PHE A C 1
ATOM 845 O O . PHE A 1 104 ? -6.748 5.876 1.679 1.00 49.47 104 PHE A O 1
ATOM 852 N N . SER A 1 105 ? -8.497 7.317 1.658 1.00 37.16 105 SER A N 1
ATOM 853 C CA . SER A 1 105 ? -9.419 6.529 2.484 1.00 37.16 105 SER A CA 1
ATOM 854 C C . SER A 1 105 ? -10.292 5.672 1.573 1.00 37.16 105 SER A C 1
ATOM 856 O O . SER A 1 105 ? -10.948 6.202 0.679 1.00 37.16 105 SER A O 1
ATOM 858 N N . LEU A 1 106 ? -10.333 4.363 1.819 1.00 40.00 106 LEU A N 1
ATOM 859 C CA . LEU A 1 106 ? -11.372 3.487 1.275 1.00 40.00 106 LEU A CA 1
ATOM 860 C C . LEU A 1 106 ? -12.626 3.654 2.147 1.00 40.00 106 LEU A C 1
ATOM 862 O O . LEU A 1 106 ? -12.628 3.221 3.301 1.00 40.00 106 LEU A O 1
ATOM 866 N N . GLY A 1 107 ? -13.624 4.363 1.612 1.00 36.91 107 GLY A N 1
ATOM 867 C CA . GLY A 1 107 ? -14.965 4.508 2.194 1.00 36.91 107 GLY A CA 1
ATOM 868 C C . GLY A 1 107 ? -15.914 3.392 1.784 1.00 36.91 107 GLY A C 1
ATOM 869 O O . GLY A 1 107 ? -15.610 2.691 0.791 1.00 36.91 107 GLY A O 1
#

Sequence (107 aa):
MYHEGPMDAYPRGEIFLGHKDDQGDGPKYNIKEGVPKNCKDHEFSFSIITPDRTYVLSAPTKDLRQQWMEAINKVLERPLRPQDNHMAVNLIRKRPGKFSLDIFSLG

InterPro domains:
  IPR001849 Pleckstrin homology domain [PF00169] (27-76)
  IPR001849 Pleckstrin homology domain [PS50003] (1-77)
  IPR011993 PH-like domain superfamily [G3DSA:2.30.29.30] (1-91)
  IPR052589 Arf-GAP with dual PH domain-containing protein [PTHR46021] (1-91)

pLDDT: mean 76.3, std 18.24, range [35.22, 95.62]

Radius of gyration: 14.3 Å; chains: 1; bounding box: 38×30×32 Å